Protein AF-W6MNN9-F1 (afdb_monomer)

InterPro domains:
  IPR001254 Serine proteases, trypsin domain [PF00089] (3-58)
  IPR009003 Peptidase S1, PA clan [SSF50494] (4-56)

pLDDT: mean 83.56, std 12.6, range [42.53, 96.12]

Radius of gyration: 15.27 Å; Cα contacts (8 Å, |Δi|>4): 68; chains: 1; bounding box: 29×42×32 Å

Foldseek 3Di:
DDPPDDDDDDDDVPDDQPDDRKDKDKDQDFLAPPPTDTHPDIDIDIFHDDDPVCPV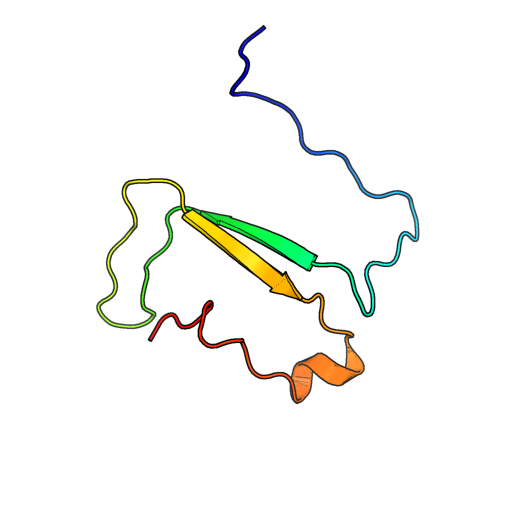VDDGPCSSDND

Organism: Pagurus bernhardus (NCBI:txid174397)

Structure (mmCIF, N/CA/C/O backbone):
data_AF-W6MNN9-F1
#
_entry.id   AF-W6MNN9-F1
#
loop_
_atom_site.group_PDB
_atom_site.id
_atom_site.type_symbol
_atom_site.label_atom_id
_atom_site.label_alt_id
_atom_site.label_comp_id
_atom_site.label_asym_id
_atom_site.label_entity_id
_atom_site.label_seq_id
_atom_site.pdbx_PDB_ins_code
_atom_site.Cartn_x
_atom_site.Cartn_y
_atom_site.Cartn_z
_atom_site.occupancy
_atom_site.B_iso_or_equiv
_atom_site.auth_seq_id
_atom_site.auth_comp_id
_atom_site.auth_asym_id
_atom_site.auth_atom_id
_atom_site.pdbx_PDB_model_num
ATOM 1 N N . PHE A 1 1 ? -2.553 22.320 -8.901 1.00 72.56 1 PHE A N 1
ATOM 2 C CA . PHE A 1 1 ? -2.821 21.008 -8.277 1.00 72.56 1 PHE A CA 1
ATOM 3 C C . PHE A 1 1 ? -2.509 19.912 -9.290 1.00 72.56 1 PHE A C 1
ATOM 5 O O . PHE A 1 1 ? -2.981 20.017 -10.413 1.00 72.56 1 PHE A O 1
ATOM 12 N N . GLN A 1 2 ? -1.667 18.930 -8.946 1.00 85.88 2 GLN A N 1
ATOM 13 C CA . GLN A 1 2 ? -1.300 17.808 -9.829 1.00 85.88 2 GLN A CA 1
ATOM 14 C C . GLN A 1 2 ? -2.145 16.585 -9.458 1.00 85.88 2 GLN A C 1
ATOM 16 O O . GLN A 1 2 ? -2.101 16.149 -8.314 1.00 85.88 2 GLN A O 1
ATOM 21 N N . PHE A 1 3 ? -2.907 16.022 -10.401 1.00 91.75 3 PHE A N 1
ATOM 22 C CA . PHE A 1 3 ? -3.855 14.933 -10.1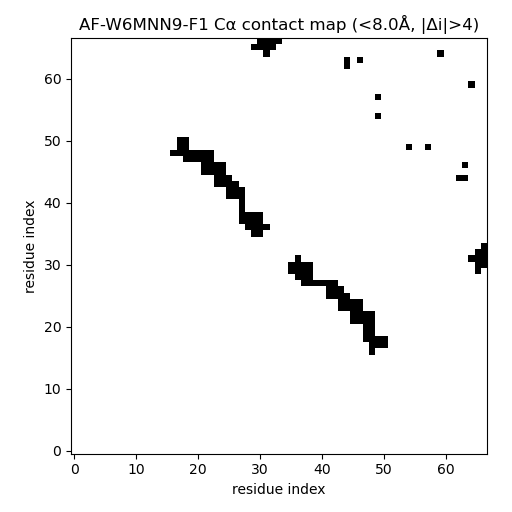05 1.00 91.75 3 PHE A CA 1
ATOM 23 C C . PHE A 1 3 ? -3.178 13.618 -9.675 1.00 91.75 3 PHE A C 1
ATOM 25 O O . PHE A 1 3 ? -3.821 12.770 -9.063 1.00 91.75 3 PHE A O 1
ATOM 32 N N . HIS A 1 4 ? -1.888 13.448 -9.978 1.00 91.88 4 HIS A N 1
ATOM 33 C CA . HIS A 1 4 ? -1.117 12.234 -9.694 1.00 91.88 4 HIS A CA 1
ATOM 34 C C . HIS A 1 4 ? -0.275 12.314 -8.406 1.00 91.88 4 HIS A C 1
ATOM 36 O O . HIS A 1 4 ? 0.505 11.403 -8.136 1.00 91.88 4 HIS A O 1
ATOM 42 N N . ILE A 1 5 ? -0.386 13.397 -7.624 1.00 95.38 5 ILE A N 1
ATOM 43 C CA . ILE A 1 5 ? 0.312 13.556 -6.339 1.00 95.38 5 ILE A CA 1
ATOM 44 C C . ILE A 1 5 ? -0.720 13.891 -5.273 1.00 95.38 5 ILE A C 1
ATOM 46 O O . ILE A 1 5 ? -1.284 14.980 -5.289 1.00 95.38 5 ILE A O 1
ATOM 50 N N . ASN A 1 6 ? -0.935 12.969 -4.336 1.00 93.44 6 ASN A N 1
ATOM 51 C CA . ASN A 1 6 ? -1.801 13.168 -3.179 1.00 93.44 6 ASN A CA 1
ATOM 52 C C . ASN A 1 6 ? -1.243 12.429 -1.958 1.00 93.44 6 ASN A C 1
ATOM 54 O O . ASN A 1 6 ? -0.522 11.440 -2.095 1.00 93.44 6 ASN A O 1
ATOM 58 N N . ALA A 1 7 ? -1.583 12.918 -0.766 1.00 95.00 7 ALA A N 1
ATOM 59 C CA . ALA A 1 7 ? -1.228 12.270 0.490 1.00 95.00 7 ALA A CA 1
ATOM 60 C C . ALA A 1 7 ? -2.157 11.083 0.786 1.00 95.00 7 ALA A C 1
ATOM 62 O O . ALA A 1 7 ? -3.333 11.092 0.419 1.00 95.00 7 ALA A O 1
ATOM 63 N N . ILE A 1 8 ? -1.630 10.080 1.489 1.00 94.88 8 ILE A N 1
ATOM 64 C CA . ILE A 1 8 ? -2.434 8.982 2.029 1.00 94.88 8 ILE A CA 1
ATOM 65 C C . ILE A 1 8 ? -3.140 9.428 3.315 1.00 94.88 8 ILE A C 1
ATOM 67 O O . ILE A 1 8 ? -2.582 10.187 4.110 1.00 94.88 8 ILE A O 1
ATOM 71 N N . CYS A 1 9 ? -4.363 8.949 3.535 1.00 93.75 9 CYS A N 1
ATOM 72 C CA . CYS A 1 9 ? -5.067 9.169 4.795 1.00 93.75 9 CYS A CA 1
ATOM 73 C C . CYS A 1 9 ? -4.444 8.332 5.920 1.00 93.75 9 CYS A C 1
ATOM 75 O O . CYS A 1 9 ? -4.033 7.190 5.706 1.00 93.75 9 CYS A O 1
ATOM 77 N N . LEU A 1 10 ? -4.430 8.883 7.133 1.00 96.12 10 LEU A N 1
ATOM 78 C CA . LEU A 1 10 ? -4.083 8.128 8.334 1.00 96.12 10 LEU A CA 1
ATOM 79 C C . LEU A 1 10 ? -5.315 7.380 8.868 1.00 96.12 10 LEU A C 1
ATOM 81 O O . LEU A 1 10 ? -6.428 7.904 8.772 1.00 96.12 10 LEU A O 1
ATOM 85 N N . PRO A 1 11 ? -5.139 6.182 9.449 1.00 93.69 11 PRO A N 1
ATOM 86 C CA . PRO A 1 11 ? -6.221 5.487 10.132 1.00 93.69 11 PRO A CA 1
ATOM 87 C C . PRO A 1 11 ? -6.627 6.222 11.415 1.00 93.69 11 PRO A C 1
ATOM 89 O O . PRO A 1 11 ? -5.807 6.888 12.053 1.00 93.69 11 PRO A O 1
ATOM 92 N N . SER A 1 12 ? -7.884 6.067 11.829 1.00 95.44 12 SER A N 1
ATOM 93 C CA . SER A 1 12 ? -8.328 6.578 13.129 1.00 95.44 12 SER A CA 1
ATOM 94 C C . SER A 1 12 ? -7.666 5.804 14.281 1.00 95.44 12 SER A C 1
ATOM 96 O O . SER A 1 12 ? -7.378 4.610 14.135 1.00 95.44 12 SER A O 1
ATOM 98 N N . PRO A 1 13 ? -7.443 6.435 15.450 1.00 95.88 13 PRO A N 1
ATOM 99 C CA . PRO A 1 13 ? -6.933 5.733 16.624 1.00 95.88 13 PRO A CA 1
ATOM 100 C C . PRO A 1 13 ? -7.799 4.514 16.967 1.00 95.88 13 PRO A C 1
ATOM 102 O O . PRO A 1 13 ? -9.015 4.623 17.094 1.00 95.88 13 PRO A O 1
ATOM 105 N N . GL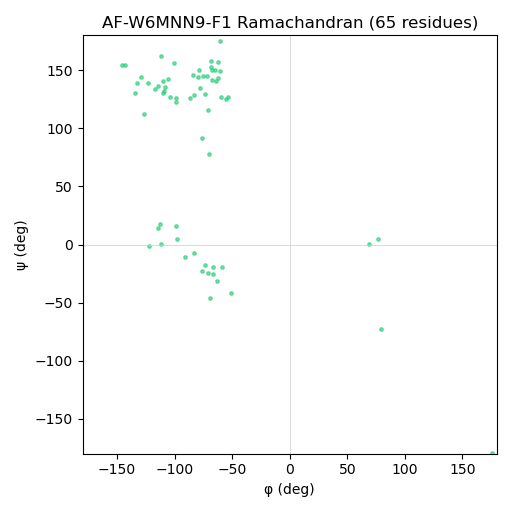Y A 1 14 ? -7.172 3.342 17.091 1.00 91.50 14 GLY A N 1
ATOM 106 C CA . GLY A 1 14 ? -7.867 2.089 17.399 1.00 91.50 14 GLY A CA 1
ATOM 107 C C . GLY A 1 14 ? -8.637 1.455 16.234 1.00 91.50 14 GLY A C 1
ATOM 108 O O . GLY A 1 14 ? -9.282 0.430 16.445 1.00 91.50 14 GLY A O 1
ATOM 109 N N . GLN A 1 15 ? -8.566 2.007 15.016 1.00 89.94 15 GLN A N 1
ATOM 110 C CA . GLN A 1 15 ? -9.205 1.408 13.844 1.00 89.94 15 GLN A CA 1
ATOM 111 C C . GLN A 1 15 ? -8.663 -0.005 13.586 1.00 89.94 15 GLN A C 1
ATOM 113 O O . GLN A 1 15 ? -7.454 -0.222 13.474 1.00 89.94 15 GLN A O 1
ATOM 118 N N . GLN A 1 16 ? -9.579 -0.966 13.476 1.00 86.94 16 GLN A N 1
ATOM 119 C CA . GLN A 1 16 ? -9.276 -2.367 13.201 1.00 86.94 16 GLN A CA 1
ATOM 120 C C . GLN A 1 16 ? -9.636 -2.716 11.756 1.00 86.94 16 GLN A C 1
ATOM 122 O O . GLN A 1 16 ? -10.651 -2.263 11.235 1.00 86.94 16 GLN A O 1
ATOM 127 N N . PHE A 1 17 ? -8.810 -3.546 11.120 1.00 84.88 17 PHE A N 1
ATOM 128 C CA . PHE A 1 17 ? -8.952 -3.930 9.709 1.00 84.88 17 PHE A CA 1
ATOM 129 C C . PHE A 1 17 ? -9.271 -5.429 9.518 1.00 84.88 17 PHE A C 1
ATOM 131 O O . PHE A 1 17 ? -9.139 -5.947 8.412 1.00 84.88 17 PHE A O 1
ATOM 138 N N . TYR A 1 18 ? -9.672 -6.135 10.583 1.00 75.81 18 TYR A N 1
ATOM 139 C CA . TYR A 1 18 ? -9.828 -7.597 10.618 1.00 75.81 18 TYR A CA 1
ATOM 140 C C . TYR A 1 18 ? -10.887 -8.157 9.647 1.00 75.81 18 TYR A C 1
ATOM 142 O O . TYR A 1 18 ? -11.838 -7.478 9.254 1.00 75.81 18 TYR A O 1
ATOM 150 N N . GLY A 1 19 ? -10.743 -9.441 9.303 1.00 70.06 19 GLY A N 1
ATOM 151 C CA . GLY A 1 19 ? -11.771 -10.248 8.634 1.00 70.06 19 GLY A CA 1
ATOM 152 C C . GLY A 1 19 ? -11.930 -10.041 7.120 1.00 70.06 19 GLY A C 1
ATOM 153 O O . GLY A 1 19 ? -11.592 -10.938 6.353 1.00 70.06 19 GLY A O 1
ATOM 154 N N . VAL A 1 20 ? -12.501 -8.907 6.689 1.00 62.81 20 VAL A N 1
ATOM 155 C CA . VAL A 1 20 ? -13.031 -8.709 5.311 1.00 62.81 20 VAL A CA 1
ATOM 156 C C . VAL A 1 20 ? -12.380 -7.528 4.576 1.00 62.81 20 VAL A C 1
ATOM 158 O O . VAL A 1 20 ? -12.682 -7.264 3.412 1.00 62.81 20 VAL A O 1
ATOM 161 N N . THR A 1 21 ? -11.462 -6.804 5.223 1.00 77.62 21 THR A N 1
ATOM 162 C CA . THR A 1 21 ? -10.784 -5.683 4.563 1.00 77.62 21 THR A CA 1
ATOM 163 C C . THR A 1 21 ? -9.827 -6.214 3.500 1.00 77.62 21 THR A C 1
ATOM 165 O O . THR A 1 21 ? -8.849 -6.903 3.802 1.00 77.62 21 THR A O 1
ATOM 168 N N . ARG A 1 22 ? -10.113 -5.876 2.242 1.00 84.31 22 ARG A N 1
ATOM 169 C CA . ARG A 1 22 ? -9.196 -6.044 1.113 1.00 84.31 22 ARG A CA 1
ATOM 170 C C . ARG A 1 22 ? -8.306 -4.807 1.041 1.00 84.31 22 ARG A C 1
ATOM 172 O O . ARG A 1 22 ? -8.800 -3.680 1.015 1.00 84.31 22 ARG A O 1
ATOM 179 N N . CYS A 1 23 ? -7.000 -5.019 1.044 1.00 89.44 23 CYS A N 1
ATOM 180 C CA . CYS A 1 23 ? -5.991 -3.976 0.952 1.00 89.44 23 CYS A CA 1
ATOM 181 C C . CYS A 1 23 ? -5.254 -4.073 -0.377 1.00 89.44 23 CYS A C 1
ATOM 183 O O . CYS A 1 23 ? -5.248 -5.108 -1.044 1.00 89.44 23 CYS A O 1
ATOM 185 N N . PHE A 1 24 ? -4.577 -2.988 -0.736 1.00 91.50 24 PHE A N 1
ATOM 186 C CA . PHE A 1 24 ? -3.724 -2.964 -1.908 1.00 91.50 24 PHE A CA 1
ATOM 187 C C . PHE A 1 24 ? -2.280 -2.720 -1.508 1.00 91.50 24 PHE A C 1
ATOM 189 O O . PHE A 1 24 ? -1.995 -1.808 -0.736 1.00 91.50 24 PHE A O 1
ATOM 196 N N . SER A 1 25 ? -1.383 -3.514 -2.079 1.00 91.56 25 SER A N 1
ATOM 197 C CA . SER A 1 25 ? 0.050 -3.247 -2.054 1.00 91.56 25 SER A CA 1
ATOM 198 C C . SER A 1 25 ? 0.490 -2.824 -3.447 1.00 91.56 25 SER A C 1
ATOM 200 O O . SER A 1 25 ? 0.059 -3.413 -4.443 1.00 91.56 25 SER A O 1
ATOM 202 N N . THR A 1 26 ? 1.312 -1.784 -3.531 1.00 93.00 26 THR A N 1
ATOM 203 C CA . THR A 1 26 ? 1.805 -1.242 -4.799 1.00 93.00 26 THR A CA 1
ATOM 204 C C . THR A 1 26 ? 3.315 -1.107 -4.780 1.00 93.00 26 THR A C 1
ATOM 206 O O . THR A 1 26 ? 3.879 -0.729 -3.755 1.00 93.00 26 THR A O 1
ATOM 209 N N . GLY A 1 27 ? 3.972 -1.347 -5.912 1.00 92.56 27 GLY A N 1
ATOM 210 C CA . GLY A 1 27 ? 5.415 -1.154 -6.020 1.00 92.56 27 GLY A CA 1
ATOM 211 C C . GLY A 1 27 ? 6.006 -1.569 -7.363 1.00 92.56 27 GLY A C 1
ATOM 212 O O . GLY A 1 27 ? 5.301 -2.022 -8.267 1.00 92.56 27 GLY A O 1
ATOM 213 N N . TRP A 1 28 ? 7.324 -1.409 -7.460 1.00 95.12 28 TRP A N 1
ATOM 214 C CA . TRP A 1 28 ? 8.149 -1.754 -8.625 1.00 95.12 28 TRP A CA 1
ATOM 215 C C . TRP A 1 28 ? 9.113 -2.916 -8.339 1.00 95.12 28 TRP A C 1
ATOM 217 O O . TRP A 1 28 ? 10.109 -3.084 -9.037 1.00 95.12 28 TRP A O 1
ATOM 227 N N . GLY A 1 29 ? 8.853 -3.689 -7.277 1.00 90.06 29 GLY A N 1
ATOM 228 C CA . GLY A 1 29 ? 9.687 -4.821 -6.861 1.00 90.06 29 GLY A CA 1
ATOM 229 C C . GLY A 1 29 ? 9.801 -5.913 -7.927 1.00 90.06 29 GLY A C 1
ATOM 230 O O . GLY A 1 29 ? 9.160 -5.841 -8.973 1.00 90.06 29 GLY A O 1
ATOM 231 N N . LYS A 1 30 ? 10.626 -6.927 -7.659 1.00 89.62 30 LYS A N 1
ATOM 232 C CA . LYS A 1 30 ? 10.733 -8.092 -8.543 1.00 89.62 30 LYS A CA 1
ATOM 233 C C . LYS A 1 30 ? 9.425 -8.878 -8.572 1.00 89.62 30 LYS A C 1
ATOM 235 O O . LYS A 1 30 ? 8.693 -8.910 -7.585 1.00 89.62 30 LYS A O 1
ATOM 240 N N . ASP A 1 31 ? 9.165 -9.525 -9.696 1.00 84.12 31 ASP A N 1
ATOM 241 C CA . ASP A 1 31 ? 8.061 -10.473 -9.866 1.00 84.12 31 ASP A CA 1
ATOM 242 C C . ASP A 1 31 ? 8.372 -11.890 -9.374 1.00 84.12 31 ASP A C 1
ATOM 244 O O . ASP A 1 31 ? 7.455 -12.698 -9.304 1.00 84.12 31 ASP A O 1
ATOM 248 N N . ALA A 1 32 ? 9.613 -12.176 -8.981 1.00 82.50 32 ALA A N 1
ATOM 249 C CA . ALA A 1 32 ? 10.025 -13.433 -8.364 1.00 82.50 32 ALA A CA 1
ATOM 250 C C . ALA A 1 32 ? 11.076 -13.186 -7.274 1.00 82.50 32 ALA A C 1
ATOM 252 O O . ALA A 1 32 ? 11.813 -12.193 -7.321 1.00 82.50 32 ALA A O 1
ATOM 253 N N . PHE A 1 33 ? 11.159 -14.096 -6.3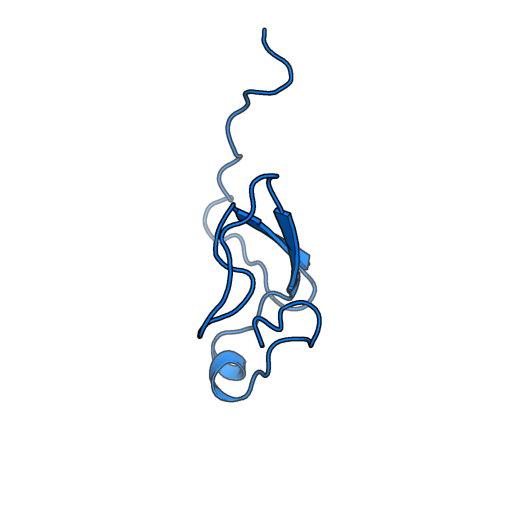00 1.00 80.88 33 PHE A N 1
ATOM 254 C CA . PHE A 1 33 ? 12.200 -14.038 -5.269 1.00 80.88 33 PHE A CA 1
ATOM 255 C C . PHE A 1 33 ? 13.581 -14.347 -5.861 1.00 80.88 33 PHE A C 1
ATOM 257 O O . PHE A 1 33 ? 14.517 -13.569 -5.657 1.00 80.88 33 PHE A O 1
ATOM 264 N N . ASP A 1 34 ? 13.671 -15.404 -6.674 1.00 86.25 34 ASP A N 1
ATOM 265 C CA . ASP A 1 34 ? 14.890 -15.824 -7.365 1.00 86.25 34 ASP A CA 1
ATOM 266 C C . ASP A 1 34 ? 14.765 -15.580 -8.871 1.00 86.25 34 ASP A C 1
ATOM 268 O O . ASP A 1 34 ? 13.771 -15.931 -9.496 1.00 86.25 34 ASP A O 1
ATOM 272 N N . GLY A 1 35 ? 15.767 -14.941 -9.478 1.00 87.19 35 GLY A N 1
ATOM 273 C CA . GLY A 1 35 ? 15.783 -14.688 -10.928 1.00 87.19 35 GLY A CA 1
ATOM 274 C C . GLY A 1 35 ? 14.749 -13.678 -11.454 1.00 87.19 35 GLY A C 1
ATOM 275 O O . GLY A 1 35 ? 14.737 -13.414 -12.653 1.00 87.19 35 GLY A O 1
ATOM 276 N N . GLY A 1 36 ? 13.921 -13.084 -10.588 1.00 87.06 36 GLY A N 1
ATOM 277 C CA . GLY A 1 36 ? 12.891 -12.115 -10.976 1.00 87.06 36 GLY A CA 1
ATOM 278 C C . GLY A 1 36 ? 13.430 -10.782 -11.491 1.00 87.06 36 GLY A C 1
ATOM 279 O O . GLY A 1 36 ? 14.543 -10.355 -11.153 1.00 87.06 36 GLY A O 1
ATOM 280 N N . VAL A 1 37 ? 12.594 -10.085 -12.261 1.00 91.00 37 VAL A N 1
ATOM 281 C CA . VAL A 1 37 ? 12.899 -8.781 -12.860 1.00 91.00 37 VAL A CA 1
ATOM 282 C C . VAL A 1 37 ? 12.083 -7.669 -12.214 1.00 91.00 37 VAL A C 1
ATOM 284 O O . VAL A 1 37 ? 10.904 -7.818 -11.884 1.00 91.00 37 VAL A O 1
ATOM 287 N N . TYR A 1 38 ? 12.725 -6.518 -12.025 1.00 93.00 38 TYR A N 1
ATOM 288 C CA . TYR A 1 38 ? 12.045 -5.332 -11.518 1.00 93.00 38 TYR A CA 1
ATOM 289 C C . TYR A 1 38 ? 11.040 -4.808 -12.538 1.00 93.00 38 TYR A C 1
ATOM 291 O O . TYR A 1 38 ? 11.285 -4.793 -13.745 1.00 93.00 38 TYR A O 1
ATOM 299 N N . GLN A 1 39 ? 9.902 -4.349 -12.034 1.00 92.19 39 GLN A N 1
ATOM 300 C CA . GLN A 1 39 ? 8.816 -3.879 -12.880 1.00 92.19 39 GLN A CA 1
ATOM 301 C C . GLN A 1 39 ? 9.071 -2.427 -13.299 1.00 92.19 39 GLN A C 1
ATOM 303 O O . GLN A 1 39 ? 9.283 -1.567 -12.452 1.00 92.19 39 GLN A O 1
ATOM 308 N N . ALA A 1 40 ? 9.006 -2.129 -14.600 1.00 94.81 40 ALA A N 1
ATOM 309 C CA . ALA A 1 40 ? 9.146 -0.757 -15.114 1.00 94.81 40 ALA A CA 1
ATOM 310 C C . ALA A 1 40 ? 7.880 0.098 -14.903 1.00 94.81 40 ALA A C 1
ATOM 312 O O . ALA A 1 40 ? 7.935 1.325 -14.874 1.00 94.81 40 ALA A O 1
ATOM 313 N N . ILE A 1 41 ? 6.727 -0.555 -14.747 1.00 93.94 41 ILE A N 1
ATOM 314 C CA . ILE A 1 41 ? 5.421 0.075 -14.531 1.00 93.94 41 ILE A CA 1
ATOM 315 C C . ILE A 1 41 ? 4.944 -0.302 -13.131 1.00 93.94 41 ILE A C 1
ATOM 317 O O . ILE A 1 41 ? 5.032 -1.474 -12.758 1.00 93.94 41 ILE A O 1
ATOM 321 N N . LEU A 1 42 ? 4.407 0.671 -12.385 1.00 92.94 42 LEU A N 1
ATOM 322 C CA . LEU A 1 42 ? 3.889 0.454 -11.034 1.00 92.94 42 LEU A CA 1
ATOM 323 C C . LEU A 1 42 ? 2.833 -0.654 -11.050 1.00 92.94 42 LEU A C 1
ATOM 325 O O . LEU A 1 42 ? 1.846 -0.572 -11.785 1.00 92.94 42 LEU A O 1
ATOM 329 N N . LYS A 1 43 ? 3.028 -1.680 -10.224 1.00 93.06 43 LYS A N 1
ATOM 330 C CA . LYS A 1 43 ? 2.061 -2.766 -10.058 1.00 93.06 43 LYS A CA 1
ATOM 331 C C . LYS A 1 43 ? 1.237 -2.566 -8.797 1.00 93.06 43 LYS A C 1
ATOM 333 O O . LYS A 1 43 ? 1.662 -1.890 -7.863 1.00 93.06 43 LYS A O 1
ATOM 338 N N . LYS A 1 44 ? 0.051 -3.176 -8.790 1.00 91.56 44 LYS A N 1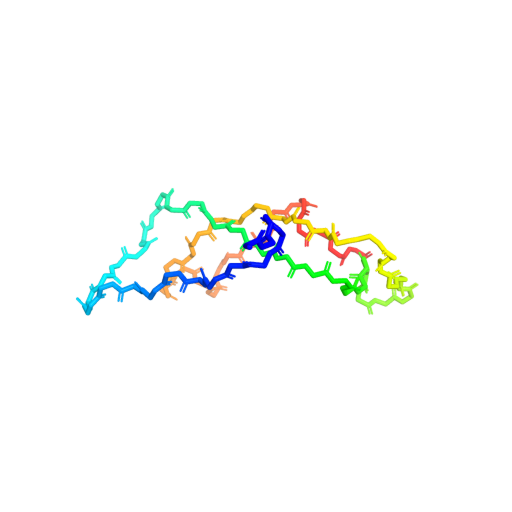
ATOM 339 C CA . LYS A 1 44 ? -0.908 -3.187 -7.684 1.00 91.56 44 LYS A CA 1
ATOM 340 C C . LYS A 1 44 ? -1.412 -4.611 -7.482 1.00 91.56 44 LYS A C 1
ATOM 342 O O . LYS A 1 44 ? -1.850 -5.238 -8.442 1.00 91.56 44 LYS A O 1
ATOM 347 N N . VAL A 1 45 ? -1.384 -5.086 -6.244 1.00 89.50 45 VAL A N 1
ATOM 348 C CA . VAL A 1 45 ? -1.858 -6.419 -5.853 1.00 89.50 45 VAL A CA 1
ATOM 349 C C . VAL A 1 45 ? -2.919 -6.274 -4.772 1.00 89.50 45 VAL A C 1
ATOM 351 O O . VAL A 1 45 ? -2.784 -5.433 -3.885 1.00 89.50 45 VAL A O 1
ATOM 354 N N . ASP A 1 46 ? -3.974 -7.080 -4.861 1.00 89.88 46 ASP A N 1
ATOM 355 C CA . ASP A 1 46 ? -5.072 -7.112 -3.896 1.00 89.88 46 ASP A CA 1
ATOM 356 C C . ASP A 1 46 ? -4.903 -8.269 -2.896 1.00 89.88 46 ASP A C 1
ATOM 358 O O . ASP A 1 46 ? -4.754 -9.430 -3.290 1.00 89.88 46 ASP A O 1
ATOM 362 N N . LEU A 1 47 ? -4.928 -7.939 -1.602 1.00 87.25 47 LEU A N 1
ATOM 363 C CA . LEU A 1 47 ? -4.569 -8.812 -0.490 1.00 87.25 47 LEU A CA 1
ATOM 364 C C . LEU A 1 47 ? -5.622 -8.775 0.627 1.00 87.25 47 LEU A C 1
ATOM 366 O O . LEU A 1 47 ? -6.095 -7.695 0.983 1.00 87.25 47 LEU A O 1
ATOM 370 N N . PRO A 1 48 ? -5.964 -9.921 1.241 1.00 87.69 48 PRO A N 1
ATOM 371 C CA . PRO A 1 48 ? -6.745 -9.922 2.471 1.00 87.69 48 PRO A CA 1
ATOM 372 C C . PRO A 1 48 ? -5.880 -9.512 3.672 1.00 87.69 48 PRO A C 1
ATOM 374 O O . PRO A 1 48 ? -4.710 -9.888 3.762 1.00 87.69 48 PRO A O 1
ATOM 377 N N . VAL A 1 49 ? -6.466 -8.797 4.635 1.00 87.88 49 VAL A N 1
ATOM 378 C CA . VAL A 1 49 ? -5.849 -8.623 5.959 1.00 87.88 49 VAL A CA 1
ATOM 379 C C . VAL A 1 49 ? -5.961 -9.930 6.742 1.00 87.88 49 VAL A C 1
ATOM 381 O O . VAL A 1 49 ? -7.039 -10.509 6.859 1.00 87.88 49 VAL A O 1
ATOM 384 N N . VAL A 1 50 ? -4.841 -10.390 7.297 1.00 85.75 50 VAL A N 1
ATOM 385 C CA . VAL A 1 50 ? -4.768 -11.630 8.078 1.00 85.75 50 VAL A CA 1
ATOM 386 C C . VAL A 1 50 ? -4.685 -11.295 9.562 1.00 85.75 50 VAL A C 1
ATOM 388 O O . VAL A 1 50 ? -3.813 -10.537 9.992 1.00 85.75 50 VAL A O 1
ATOM 391 N N . ASP A 1 51 ? -5.582 -11.875 10.358 1.00 84.75 51 ASP A N 1
ATOM 392 C CA . ASP A 1 51 ?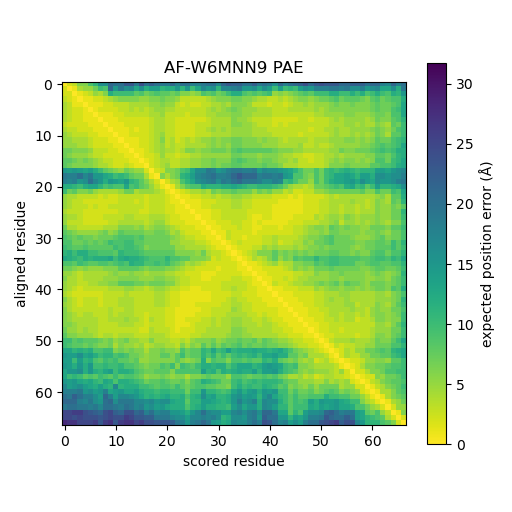 -5.559 -11.711 11.811 1.00 84.75 51 ASP A CA 1
ATOM 393 C C . ASP A 1 51 ? -4.261 -12.292 12.393 1.00 84.75 51 ASP A C 1
ATOM 395 O O . ASP A 1 51 ? -3.797 -13.349 11.963 1.00 84.75 51 ASP A O 1
ATOM 399 N N . ARG A 1 52 ? -3.702 -11.653 13.430 1.00 82.25 52 ARG A N 1
ATOM 400 C CA . ARG A 1 52 ? -2.441 -12.095 14.060 1.00 82.25 52 ARG A CA 1
ATOM 401 C C . ARG A 1 52 ? -2.417 -13.581 14.450 1.00 82.25 52 ARG A C 1
ATOM 403 O O . ARG A 1 52 ? -1.405 -14.215 14.188 1.00 82.25 52 ARG A O 1
ATOM 410 N N . PRO A 1 53 ? -3.484 -14.175 15.017 1.00 82.00 53 PRO A N 1
ATOM 411 C CA . PRO A 1 53 ? -3.475 -15.603 15.336 1.00 82.00 53 PRO A CA 1
ATOM 412 C C . PRO A 1 53 ? -3.420 -16.506 14.094 1.00 82.00 53 PRO A C 1
ATOM 414 O O . PRO A 1 53 ? -2.953 -17.635 14.177 1.00 82.00 53 PRO A O 1
ATOM 417 N N . LYS A 1 54 ? -3.898 -16.019 12.941 1.00 78.50 54 LYS A N 1
ATOM 418 C CA . LYS A 1 54 ? -3.950 -16.765 11.676 1.00 78.50 54 LYS A CA 1
ATOM 419 C C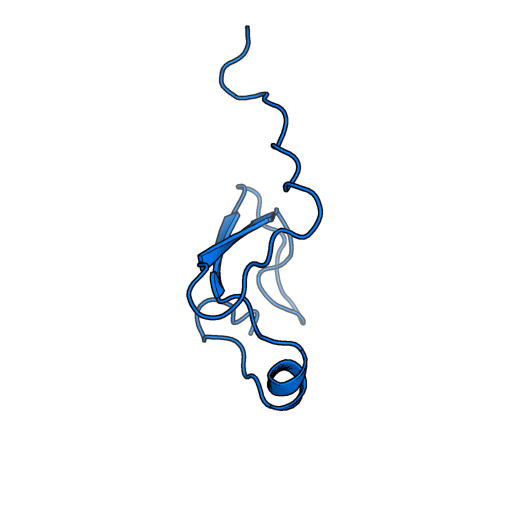 . LYS A 1 54 ? -2.694 -16.582 10.820 1.00 78.50 54 LYS A C 1
ATOM 421 O O . LYS A 1 54 ? -2.531 -17.320 9.857 1.00 78.50 54 LYS A O 1
ATOM 426 N N . SER A 1 55 ? -1.798 -15.642 11.142 1.00 77.75 55 SER A N 1
ATOM 427 C CA . SER A 1 55 ? -0.611 -15.367 10.314 1.00 77.75 55 SER A CA 1
ATOM 428 C C . SER A 1 55 ? 0.347 -16.556 10.214 1.00 77.75 55 SER A C 1
ATOM 430 O O . SER A 1 55 ? 0.968 -16.740 9.175 1.00 77.75 55 SER A O 1
ATOM 432 N N . ALA A 1 56 ? 0.431 -17.388 11.256 1.00 77.06 56 ALA A N 1
ATOM 433 C CA . ALA A 1 56 ? 1.308 -18.558 11.284 1.00 77.06 56 ALA A CA 1
ATOM 434 C C . ALA A 1 56 ? 0.844 -19.701 10.362 1.00 77.06 56 ALA A C 1
ATOM 436 O O . ALA A 1 56 ? 1.659 -20.519 9.949 1.00 77.06 56 ALA A O 1
ATOM 437 N N . SER A 1 57 ? -0.451 -19.772 10.046 1.00 79.88 57 SER A N 1
ATOM 438 C CA . SER A 1 57 ? -1.039 -20.820 9.200 1.00 79.88 57 SER A CA 1
ATOM 439 C C . SER A 1 57 ? -1.533 -20.300 7.848 1.00 79.88 57 SER A C 1
ATOM 441 O O . SER A 1 57 ? -2.061 -21.066 7.040 1.00 79.88 57 SER A O 1
ATOM 443 N N . TRP A 1 58 ? -1.378 -19.002 7.585 1.00 80.62 58 TRP A N 1
ATOM 444 C CA . TRP A 1 58 ? -1.840 -18.383 6.352 1.00 80.62 58 TRP A CA 1
ATOM 445 C C . TRP A 1 58 ? -0.901 -18.677 5.182 1.00 80.62 58 TRP A C 1
ATOM 447 O O . TRP A 1 58 ? 0.315 -18.540 5.285 1.00 80.62 58 TRP A O 1
ATOM 457 N N . SER A 1 5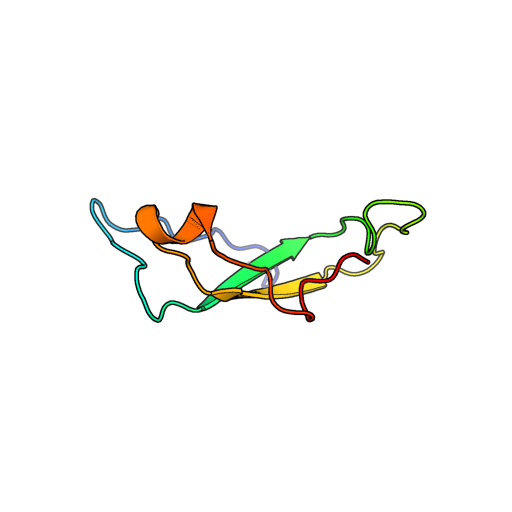9 ? -1.494 -19.034 4.043 1.00 76.75 59 SER A N 1
ATOM 458 C CA . SER A 1 59 ? -0.798 -19.188 2.765 1.00 76.75 59 SER A CA 1
ATOM 459 C C . SER A 1 59 ? -1.207 -18.058 1.828 1.00 76.75 59 SER A C 1
ATOM 461 O O . SER A 1 59 ? -2.399 -17.777 1.674 1.00 76.75 59 SER A O 1
ATOM 463 N N . ALA A 1 60 ? -0.226 -17.412 1.197 1.00 70.94 60 ALA A N 1
ATOM 464 C CA . ALA A 1 60 ? -0.495 -16.327 0.266 1.00 70.94 60 ALA A CA 1
ATOM 465 C C . ALA A 1 60 ? -1.280 -16.818 -0.968 1.00 70.94 60 ALA A C 1
ATOM 467 O O . ALA A 1 60 ? -1.002 -17.910 -1.473 1.00 70.94 60 ALA A O 1
ATOM 468 N N . PRO A 1 61 ? -2.252 -16.035 -1.482 1.00 67.62 61 PRO A N 1
ATOM 469 C CA . PRO A 1 61 ? -2.950 -16.378 -2.714 1.00 67.62 61 PRO A CA 1
ATOM 470 C C . PRO A 1 61 ? -1.979 -16.457 -3.897 1.00 67.62 61 PRO A C 1
ATOM 472 O O . PRO A 1 61 ? -1.020 -15.694 -3.967 1.00 67.62 61 PRO A O 1
ATOM 475 N N . SER A 1 62 ? -2.272 -17.311 -4.881 1.00 58.31 62 SER A N 1
ATOM 476 C CA . SER A 1 62 ? -1.436 -17.512 -6.079 1.00 58.31 62 SER A CA 1
ATOM 477 C C . SER A 1 62 ? -1.227 -16.240 -6.915 1.00 58.31 62 SER A C 1
ATOM 479 O O . SER A 1 62 ? -0.280 -16.156 -7.683 1.00 58.31 62 SER A O 1
ATOM 481 N N . THR A 1 63 ? -2.077 -15.225 -6.757 1.00 55.44 63 THR A N 1
ATOM 482 C CA . THR A 1 63 ? -1.928 -13.897 -7.385 1.00 55.44 63 THR A CA 1
ATOM 483 C C . THR A 1 63 ? -0.818 -13.052 -6.742 1.00 55.44 63 THR A C 1
ATOM 485 O O . THR A 1 63 ? -0.348 -12.085 -7.330 1.00 55.44 63 THR A O 1
ATOM 488 N N . VAL A 1 64 ? -0.397 -13.429 -5.534 1.00 59.34 64 VAL A N 1
ATOM 489 C CA . VAL A 1 64 ? 0.767 -12.922 -4.783 1.00 59.34 64 VAL A CA 1
ATOM 490 C C . VAL A 1 64 ? 1.947 -13.886 -4.952 1.00 59.34 64 VAL A C 1
ATOM 492 O O . VAL A 1 64 ? 2.890 -13.879 -4.168 1.00 59.34 64 VAL A O 1
ATOM 495 N N . SER A 1 65 ? 1.879 -14.779 -5.943 1.00 44.09 65 SER A N 1
ATOM 496 C CA . SER A 1 65 ? 2.973 -15.681 -6.263 1.00 44.09 65 SER A CA 1
ATOM 497 C C . SER A 1 65 ? 4.036 -14.895 -7.011 1.00 44.09 65 SER A C 1
ATOM 499 O O . SER A 1 65 ? 4.032 -14.835 -8.236 1.00 44.09 65 SER A O 1
ATOM 501 N N . THR A 1 66 ? 4.983 -14.351 -6.259 1.00 49.75 66 THR A N 1
ATOM 502 C CA . THR A 1 66 ? 6.366 -14.274 -6.718 1.00 49.75 66 THR A CA 1
ATOM 503 C C . THR A 1 66 ? 6.921 -15.698 -6.717 1.00 49.75 66 THR A C 1
ATOM 505 O O . THR A 1 66 ? 7.552 -16.111 -5.742 1.00 49.75 66 THR A O 1
ATOM 508 N N . ARG A 1 67 ? 6.564 -16.493 -7.734 1.00 42.53 67 ARG A N 1
ATOM 509 C CA . ARG A 1 67 ? 7.267 -17.757 -7.982 1.00 42.53 67 ARG A CA 1
ATOM 510 C C . ARG A 1 67 ? 8.610 -17.415 -8.589 1.00 42.53 67 ARG A C 1
ATOM 512 O O . ARG A 1 67 ? 8.573 -16.658 -9.576 1.00 42.53 67 ARG A O 1
#

Nearest PDB structures (foldseek):
  5brr-assembly1_E  TM=8.231E-01  e=1.533E-01  Homo sapiens
  2kai-assembly1_B  TM=7.680E-01  e=1.762E-01  Sus scrofa
  6rim-assembly2_B  TM=3.658E-01  e=2.853E+00  Weissella oryzae
  6rim-assembly1_A  TM=3.504E-01  e=3.516E+00  Weissella oryzae
  6rim-assembly3_C  TM=3.691E-01  e=4.645E+00  Weissella oryzae

Sequence (67 aa):
FQFHINAICLPSPGQQFYGVTRCFSTGWGKDAFDGGVYQAILKKVDLPVVDRPKSASWSAPSTVSTR

Solvent-accessible surface area (backbone atoms only — not comparable to full-atom values): 4614 Å² total; per-residue (Å²): 138,61,96,90,65,80,84,8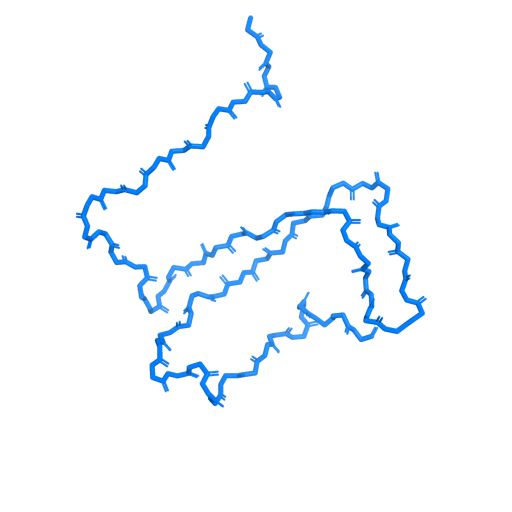3,84,79,80,60,91,87,68,79,59,68,82,76,41,72,45,77,52,72,48,46,60,54,57,14,83,71,94,42,56,66,41,93,59,82,44,78,46,84,41,76,44,72,48,78,90,48,55,86,79,60,75,81,58,77,92,71,52,52,96

Mean predicted aligned error: 6.74 Å

Secondary structure (DSSP, 8-state):
--TT--PPPPPPTT---TTT-EEEEEE--BSSSSS--B-SS-EEEEEEPPPGGGTTT----GGG---